Protein AF-A0A1E5QIE2-F1 (afdb_monomer_lite)

Organism: NCBI:txid1781255

pLDDT: mean 75.62, std 15.54, range [42.28, 95.06]

Structure (mmCIF, N/CA/C/O backbone):
data_AF-A0A1E5QIE2-F1
#
_entry.id   AF-A0A1E5QIE2-F1
#
loop_
_atom_site.group_PDB
_atom_site.id
_atom_site.type_symbol
_atom_site.label_atom_id
_atom_site.label_alt_id
_atom_site.label_comp_id
_atom_site.label_asym_id
_atom_site.label_entity_id
_atom_site.label_seq_id
_atom_site.pdbx_PDB_ins_code
_atom_site.Cartn_x
_atom_site.Cartn_y
_atom_site.Cartn_z
_atom_site.occupancy
_atom_site.B_iso_or_equiv
_atom_site.auth_seq_id
_atom_site.auth_comp_id
_atom_site.auth_asym_id
_atom_site.auth_atom_id
_atom_site.pdbx_PDB_model_num
ATOM 1 N N . MET A 1 1 ? -6.622 48.542 -19.496 1.00 48.03 1 MET A N 1
ATOM 2 C CA . MET A 1 1 ? -5.536 48.060 -18.603 1.00 48.03 1 MET A CA 1
ATOM 3 C C . MET A 1 1 ? -5.673 46.577 -18.177 1.00 48.03 1 MET A C 1
ATOM 5 O O . MET A 1 1 ? -5.069 46.188 -17.188 1.00 48.03 1 MET A O 1
ATOM 9 N N . GLN A 1 2 ? -6.394 45.706 -18.907 1.00 50.97 2 GLN A N 1
ATOM 10 C CA . GLN A 1 2 ? -6.664 44.313 -18.470 1.00 50.97 2 GLN A CA 1
ATOM 11 C C . GLN A 1 2 ? -5.681 43.236 -18.988 1.00 50.97 2 GLN A C 1
ATOM 13 O O . GLN A 1 2 ? -5.553 42.185 -18.367 1.00 50.97 2 GLN A O 1
ATOM 18 N N . ARG A 1 3 ? -4.928 43.478 -20.073 1.00 52.06 3 ARG A N 1
ATOM 19 C CA . ARG A 1 3 ? -3.965 42.492 -20.623 1.00 52.06 3 ARG A CA 1
ATOM 20 C C . ARG A 1 3 ? -2.710 42.290 -19.760 1.00 52.06 3 ARG A C 1
ATOM 22 O O . ARG A 1 3 ? -2.200 41.176 -19.668 1.00 52.06 3 ARG A O 1
ATOM 29 N N . ASN A 1 4 ? -2.262 43.334 -19.063 1.00 57.16 4 ASN A N 1
ATOM 30 C CA . ASN A 1 4 ? -1.021 43.298 -18.277 1.00 57.16 4 ASN A CA 1
ATOM 31 C C . ASN A 1 4 ? -1.126 42.425 -17.015 1.00 57.16 4 ASN A C 1
ATOM 33 O O . ASN A 1 4 ? -0.116 41.925 -16.525 1.00 57.16 4 ASN A O 1
ATOM 37 N N . TYR A 1 5 ? -2.338 42.208 -16.496 1.00 56.75 5 TYR A N 1
ATOM 38 C CA . TYR A 1 5 ? -2.556 41.362 -15.321 1.00 56.75 5 TYR A CA 1
ATOM 39 C C . TYR A 1 5 ? -2.528 39.867 -15.678 1.00 56.75 5 TYR A C 1
ATOM 41 O O . TYR A 1 5 ? -1.924 39.067 -14.964 1.00 56.75 5 TYR A O 1
ATOM 49 N N . LEU A 1 6 ? -3.099 39.500 -16.831 1.00 55.03 6 LEU A N 1
ATOM 50 C CA . LEU A 1 6 ? -3.070 38.130 -17.349 1.00 55.03 6 LEU A CA 1
ATOM 51 C C . LEU A 1 6 ? -1.653 37.706 -17.754 1.00 55.03 6 LEU A C 1
ATOM 53 O O . LEU A 1 6 ? -1.235 36.607 -17.405 1.00 55.03 6 LEU A O 1
ATOM 57 N N . MET A 1 7 ? -0.877 38.593 -18.388 1.00 55.12 7 MET A N 1
ATOM 58 C CA . MET A 1 7 ? 0.530 38.319 -18.717 1.00 55.12 7 MET A CA 1
ATOM 59 C C . MET A 1 7 ? 1.405 38.150 -17.468 1.00 55.12 7 MET A C 1
ATOM 61 O O . MET A 1 7 ? 2.237 37.246 -17.429 1.00 55.12 7 MET A O 1
ATOM 65 N N . LYS A 1 8 ? 1.189 38.949 -16.411 1.00 56.91 8 LYS A N 1
ATOM 66 C CA . LYS A 1 8 ? 1.903 38.773 -15.133 1.00 56.91 8 LYS A CA 1
ATOM 67 C C . LYS A 1 8 ? 1.547 37.454 -14.449 1.00 56.91 8 LYS A C 1
ATOM 69 O O . LYS A 1 8 ? 2.441 36.792 -13.927 1.00 56.91 8 LYS A O 1
ATOM 74 N N . ARG A 1 9 ? 0.278 37.032 -14.478 1.00 56.66 9 ARG A N 1
ATOM 75 C CA . ARG A 1 9 ? -0.132 35.730 -13.924 1.00 56.66 9 ARG A CA 1
ATOM 76 C C . ARG A 1 9 ? 0.403 34.559 -14.742 1.00 56.66 9 ARG A C 1
ATOM 78 O O . ARG A 1 9 ? 0.927 33.633 -14.143 1.00 56.66 9 ARG A O 1
ATOM 85 N N . LEU A 1 10 ? 0.365 34.627 -16.072 1.00 58.69 10 LEU A N 1
ATOM 86 C CA . LEU A 1 10 ? 0.959 33.614 -16.954 1.00 58.69 10 LEU A CA 1
ATOM 87 C C . LEU A 1 10 ? 2.473 33.496 -16.754 1.00 58.69 10 LEU A C 1
ATOM 89 O O . LEU A 1 10 ? 2.986 32.390 -16.650 1.00 58.69 10 LEU A O 1
ATOM 93 N N . SER A 1 11 ? 3.176 34.621 -16.615 1.00 56.72 11 SER A N 1
ATOM 94 C CA . SER A 1 11 ? 4.608 34.633 -16.296 1.00 56.72 11 SER A CA 1
ATOM 95 C C . SER A 1 11 ? 4.897 34.051 -14.906 1.00 56.72 11 SER A C 1
ATOM 97 O O . SER A 1 11 ? 5.829 33.268 -14.744 1.00 56.72 11 SER A O 1
ATOM 99 N N . THR A 1 12 ? 4.058 34.354 -13.911 1.00 61.81 12 THR A N 1
ATOM 100 C CA . THR A 1 12 ? 4.200 33.810 -12.550 1.00 61.81 12 THR A CA 1
ATOM 101 C C . THR A 1 12 ? 3.930 32.303 -12.511 1.00 61.81 12 THR A C 1
ATOM 103 O O . THR A 1 12 ? 4.692 31.559 -11.899 1.00 61.81 12 THR A O 1
ATOM 106 N N . VAL A 1 13 ? 2.889 31.840 -13.205 1.00 59.44 13 VAL A N 1
ATOM 107 C CA . VAL A 1 13 ? 2.533 30.417 -13.323 1.00 59.44 13 VAL A CA 1
ATOM 108 C C . VAL A 1 13 ? 3.589 29.659 -14.125 1.00 59.44 13 VAL A C 1
ATOM 110 O O . VAL A 1 13 ? 3.995 28.578 -13.716 1.00 59.44 13 VAL A O 1
ATOM 113 N N . GLY A 1 14 ? 4.103 30.249 -15.207 1.00 59.88 14 GLY A N 1
ATOM 114 C CA . GLY A 1 14 ? 5.200 29.687 -15.993 1.00 59.88 14 GLY A CA 1
ATOM 115 C C . GLY A 1 14 ? 6.487 29.552 -15.181 1.00 59.88 14 GLY A C 1
ATOM 116 O O . GLY A 1 14 ? 7.160 28.532 -15.272 1.00 59.88 14 GLY A O 1
ATOM 117 N N . ARG A 1 15 ? 6.793 30.529 -14.316 1.00 63.75 15 ARG A N 1
ATOM 118 C CA . ARG A 1 15 ? 7.944 30.450 -13.410 1.00 63.75 15 ARG A CA 1
ATOM 119 C C . ARG A 1 15 ? 7.786 29.330 -12.385 1.00 63.75 15 ARG A C 1
ATOM 121 O O . ARG A 1 15 ? 8.739 28.601 -12.159 1.00 63.75 15 ARG A O 1
ATOM 128 N N . ILE A 1 16 ? 6.594 29.164 -11.809 1.00 66.31 16 ILE A N 1
ATOM 129 C CA . ILE A 1 16 ? 6.315 28.075 -10.859 1.00 66.31 16 ILE A CA 1
ATOM 130 C C . ILE A 1 16 ? 6.408 26.717 -11.560 1.00 66.31 16 ILE A C 1
ATOM 132 O O . ILE A 1 16 ? 7.098 25.838 -11.061 1.00 66.31 16 ILE A O 1
ATOM 136 N N . LEU A 1 17 ? 5.806 26.567 -12.745 1.00 64.12 17 LEU A N 1
ATOM 137 C CA . LEU A 1 17 ? 5.907 25.344 -13.546 1.00 64.12 17 LEU A CA 1
ATOM 138 C C . LEU A 1 17 ? 7.356 25.014 -13.909 1.00 64.12 17 LEU A C 1
ATOM 140 O O . LEU A 1 17 ? 7.754 23.862 -13.780 1.00 64.12 17 LEU A O 1
ATOM 144 N N . ALA A 1 18 ? 8.156 26.010 -14.299 1.00 63.81 18 ALA A N 1
ATOM 145 C CA . ALA A 1 18 ? 9.573 25.824 -14.597 1.00 63.81 18 ALA A CA 1
ATOM 146 C C . ALA A 1 18 ? 10.375 25.414 -13.354 1.00 63.81 18 ALA A C 1
ATOM 148 O O . ALA A 1 18 ? 11.201 24.512 -13.440 1.00 63.81 18 ALA A O 1
ATOM 149 N N . THR A 1 19 ? 10.114 26.017 -12.188 1.00 65.38 19 THR A N 1
ATOM 150 C CA . THR A 1 19 ? 10.764 25.618 -10.931 1.00 65.38 19 THR A CA 1
ATOM 151 C C . THR A 1 19 ? 10.362 24.203 -10.516 1.00 65.38 19 THR A C 1
ATOM 153 O O . THR A 1 19 ? 11.222 23.422 -10.125 1.00 65.38 19 THR A O 1
ATOM 156 N N . THR A 1 20 ? 9.085 23.832 -10.641 1.00 67.50 20 THR A N 1
ATOM 157 C CA . THR A 1 20 ? 8.619 22.475 -10.324 1.00 67.50 20 THR A CA 1
ATOM 158 C C . THR A 1 20 ? 9.213 21.446 -11.282 1.00 67.50 20 THR A C 1
ATOM 160 O O . THR A 1 20 ? 9.717 20.428 -10.820 1.00 67.50 20 THR A O 1
ATOM 163 N N . PHE A 1 21 ? 9.232 21.724 -12.590 1.00 68.75 21 PHE A N 1
ATOM 164 C CA . PHE A 1 21 ? 9.901 20.863 -13.567 1.00 68.75 21 PHE A CA 1
ATOM 165 C C . PHE A 1 21 ? 11.396 20.750 -13.287 1.00 68.75 21 PHE A C 1
ATOM 167 O O . PHE A 1 21 ? 11.917 19.647 -13.301 1.00 68.75 21 PHE A O 1
ATOM 174 N N . PHE A 1 22 ? 12.079 21.848 -12.959 1.00 68.06 22 PHE A N 1
ATOM 175 C CA . PHE A 1 22 ? 13.500 21.824 -12.622 1.00 68.06 22 PHE A CA 1
ATOM 176 C C . PHE A 1 22 ? 13.783 21.012 -11.353 1.00 68.06 22 PHE A C 1
ATOM 178 O O . PHE A 1 22 ? 14.722 20.228 -11.341 1.00 68.06 22 PHE A O 1
ATOM 185 N N . CYS A 1 23 ? 12.960 21.130 -10.307 1.00 64.62 23 CYS A N 1
ATOM 186 C CA . CYS A 1 23 ? 13.102 20.318 -9.095 1.00 64.62 23 CYS A CA 1
ATOM 187 C C . CYS A 1 23 ? 12.798 18.838 -9.348 1.00 64.62 23 CYS A C 1
ATOM 189 O O . CYS A 1 23 ? 13.539 17.983 -8.874 1.00 64.62 23 CYS A O 1
ATOM 191 N N . LEU A 1 24 ? 11.756 18.520 -10.119 1.00 64.19 24 LEU A N 1
ATOM 192 C CA . LEU A 1 24 ? 11.447 17.138 -10.498 1.00 64.19 24 LEU A CA 1
ATOM 193 C C . LEU A 1 24 ? 12.542 16.548 -11.397 1.00 64.19 24 LEU A C 1
ATOM 195 O O . LEU A 1 24 ? 12.948 15.408 -11.188 1.00 64.19 24 LEU A O 1
ATOM 199 N N . SER A 1 25 ? 13.085 17.333 -12.331 1.00 63.78 25 SER A N 1
ATOM 200 C CA . SER A 1 25 ? 14.243 16.956 -13.140 1.00 63.78 25 SER A CA 1
ATOM 201 C C . SER A 1 25 ? 15.495 16.800 -12.293 1.00 63.78 25 SER A C 1
ATOM 203 O O . SER A 1 25 ? 16.226 15.855 -12.524 1.00 63.78 25 SER A O 1
ATOM 205 N N . ALA A 1 26 ? 15.741 17.653 -11.299 1.00 62.56 26 ALA A N 1
ATOM 206 C CA . ALA A 1 26 ? 16.884 17.526 -10.400 1.00 62.56 26 ALA A CA 1
ATOM 207 C C . ALA A 1 26 ? 16.771 16.290 -9.502 1.00 62.56 26 ALA A C 1
ATOM 209 O O . ALA A 1 26 ? 17.774 15.639 -9.258 1.00 62.56 26 ALA A O 1
ATOM 210 N N . ILE A 1 27 ? 15.568 15.920 -9.057 1.00 69.31 27 ILE A N 1
ATOM 211 C CA . ILE A 1 27 ? 15.335 14.680 -8.303 1.00 69.31 27 ILE A CA 1
ATOM 212 C C . ILE A 1 27 ? 15.524 13.461 -9.218 1.00 69.31 27 ILE A C 1
ATOM 214 O O . ILE A 1 27 ? 16.192 12.506 -8.831 1.00 69.31 27 ILE A O 1
ATOM 218 N N . ALA A 1 28 ? 15.026 13.515 -10.457 1.00 61.22 28 ALA A N 1
ATOM 219 C CA . ALA A 1 28 ? 15.248 12.468 -11.454 1.00 61.22 28 ALA A CA 1
ATOM 220 C C . ALA A 1 28 ? 16.731 12.347 -11.865 1.00 61.22 28 ALA A C 1
ATOM 222 O O . ALA A 1 28 ? 17.247 11.240 -11.983 1.00 61.22 28 ALA A O 1
ATOM 223 N N . PHE A 1 29 ? 17.444 13.467 -12.023 1.00 62.06 29 PHE A N 1
ATOM 224 C CA . PHE A 1 29 ? 18.879 13.513 -12.316 1.00 62.06 29 PHE A CA 1
ATOM 225 C C . PHE A 1 29 ? 19.747 13.230 -11.096 1.00 62.06 29 PHE A C 1
ATOM 227 O O . PHE A 1 29 ? 20.867 12.791 -11.281 1.00 62.06 29 PHE A O 1
ATOM 234 N N . ALA A 1 30 ? 19.283 13.442 -9.867 1.00 61.69 30 ALA A N 1
ATOM 235 C CA . ALA A 1 30 ? 19.977 12.985 -8.664 1.00 61.69 30 ALA A CA 1
ATOM 236 C C . ALA A 1 30 ? 19.840 11.464 -8.522 1.00 61.69 30 ALA A C 1
ATOM 238 O O . ALA A 1 30 ? 20.814 10.792 -8.192 1.00 61.69 30 ALA A O 1
ATOM 239 N N . TRP A 1 31 ? 18.669 10.919 -8.872 1.00 55.88 31 TRP A N 1
ATOM 240 C CA . TRP A 1 31 ? 18.458 9.478 -8.984 1.00 55.88 31 TRP A CA 1
ATOM 241 C C . TRP A 1 31 ? 19.317 8.864 -10.095 1.00 55.88 31 TRP A C 1
ATOM 243 O O . TRP A 1 31 ? 19.915 7.823 -9.871 1.00 55.88 31 TRP A O 1
ATOM 253 N N . GLN A 1 32 ? 19.460 9.518 -11.258 1.00 51.19 32 GLN A N 1
ATOM 254 C CA . GLN A 1 32 ? 20.401 9.079 -12.304 1.00 51.19 32 GLN A CA 1
ATOM 255 C C . GLN A 1 32 ? 21.871 9.414 -11.995 1.00 51.19 32 GLN A C 1
ATOM 257 O O . GLN A 1 32 ? 22.765 8.686 -12.399 1.00 51.19 32 GLN A O 1
ATOM 262 N N . GLY A 1 33 ? 22.144 10.482 -11.250 1.00 49.12 33 GLY A N 1
ATOM 263 C CA . GLY A 1 33 ? 23.479 10.973 -10.900 1.00 49.12 33 GLY A CA 1
ATOM 264 C C . GLY A 1 33 ? 24.205 10.047 -9.937 1.00 49.12 33 GLY A C 1
ATOM 265 O O . GLY A 1 33 ? 25.412 9.860 -10.060 1.00 49.12 33 GLY A O 1
ATOM 266 N N . ALA A 1 34 ? 23.460 9.384 -9.051 1.00 50.44 34 ALA A N 1
ATOM 267 C CA . ALA A 1 34 ? 23.979 8.312 -8.211 1.00 50.44 34 ALA A CA 1
ATOM 268 C C . ALA A 1 34 ? 24.407 7.058 -9.009 1.00 50.44 34 ALA A C 1
ATOM 270 O O . ALA A 1 34 ? 25.184 6.267 -8.488 1.00 50.44 34 ALA A O 1
ATOM 271 N N . PHE A 1 35 ? 23.982 6.897 -10.272 1.00 52.66 35 PHE A N 1
ATOM 272 C CA . PHE A 1 35 ? 24.459 5.824 -11.161 1.00 52.66 35 PHE A CA 1
ATOM 273 C C . PHE A 1 35 ? 25.734 6.186 -11.945 1.00 52.66 35 PHE A C 1
ATOM 275 O O . PHE A 1 35 ? 26.363 5.294 -12.506 1.00 52.66 35 PHE A O 1
ATOM 282 N N . PHE A 1 36 ? 26.158 7.458 -11.983 1.00 49.03 36 PHE A N 1
ATOM 283 C CA . PHE A 1 36 ? 27.341 7.880 -12.756 1.00 49.03 36 PHE A CA 1
ATOM 284 C C . PHE A 1 36 ? 28.656 7.901 -11.957 1.00 49.03 36 PHE A C 1
ATOM 286 O O . PHE A 1 36 ? 29.717 8.095 -12.550 1.00 49.03 36 PHE A O 1
ATOM 293 N N . PHE A 1 37 ? 28.629 7.683 -10.638 1.00 43.03 37 PHE A N 1
ATOM 294 C CA . PHE A 1 37 ? 29.843 7.740 -9.807 1.00 43.03 37 PHE A CA 1
ATOM 295 C C . PHE A 1 37 ? 30.673 6.448 -9.768 1.00 43.03 37 PHE A C 1
ATOM 297 O O . PHE A 1 37 ? 31.735 6.456 -9.155 1.00 43.03 37 PHE A O 1
ATOM 304 N N . ASP A 1 38 ? 30.278 5.396 -10.492 1.00 42.28 38 ASP A N 1
ATOM 305 C CA . ASP A 1 38 ? 31.066 4.158 -10.626 1.00 42.28 38 ASP A CA 1
ATOM 306 C C . ASP A 1 38 ? 31.566 3.922 -12.065 1.00 42.28 38 ASP A C 1
ATOM 308 O O . ASP A 1 38 ? 31.578 2.819 -12.608 1.00 42.28 38 ASP A O 1
ATOM 312 N N . SER A 1 39 ? 32.036 4.994 -12.711 1.00 44.62 39 SER A N 1
ATOM 313 C CA . SER A 1 39 ? 32.693 4.931 -14.027 1.00 44.62 39 SER A CA 1
ATOM 314 C C . SER A 1 39 ? 34.101 4.295 -13.995 1.00 44.62 39 SER A C 1
ATOM 316 O O . SER A 1 39 ? 34.832 4.388 -14.983 1.00 44.62 39 SER A O 1
ATOM 318 N N . SER A 1 40 ? 34.511 3.659 -12.892 1.00 45.16 40 SER A N 1
ATOM 319 C CA . SER A 1 40 ? 35.802 2.965 -12.751 1.00 45.16 40 SER A CA 1
ATOM 320 C C . SER A 1 40 ? 35.711 1.441 -12.929 1.00 45.16 40 SER A C 1
ATOM 322 O O . SER A 1 40 ? 36.748 0.788 -13.025 1.00 45.16 40 SER A O 1
ATOM 324 N N . ALA A 1 41 ? 34.507 0.872 -13.063 1.00 47.09 41 ALA A N 1
ATOM 325 C CA . ALA A 1 41 ? 34.295 -0.564 -13.274 1.00 47.09 41 ALA A CA 1
ATOM 326 C C . ALA A 1 41 ? 33.562 -0.875 -14.597 1.00 47.09 41 ALA A C 1
ATOM 328 O O . ALA A 1 41 ? 32.711 -1.761 -14.670 1.00 47.09 41 ALA A O 1
ATOM 329 N N . MET A 1 42 ? 33.905 -0.170 -15.679 1.00 43.88 42 MET A N 1
ATOM 330 C CA . MET A 1 42 ? 33.437 -0.461 -17.046 1.00 43.88 42 MET A CA 1
ATOM 331 C C . MET A 1 42 ? 34.153 -1.705 -17.616 1.00 43.88 42 MET A C 1
ATOM 333 O O . MET A 1 42 ? 34.872 -1.632 -18.607 1.00 43.88 42 MET A O 1
ATOM 337 N N . ALA A 1 43 ? 34.019 -2.845 -16.941 1.00 49.59 43 ALA A N 1
ATOM 338 C CA . ALA A 1 43 ? 34.450 -4.162 -17.421 1.00 49.59 43 ALA A CA 1
ATOM 339 C C . ALA A 1 43 ? 33.601 -5.310 -16.838 1.00 49.59 43 ALA A C 1
ATOM 341 O O . ALA A 1 43 ? 33.949 -6.479 -16.999 1.00 49.59 43 ALA A O 1
ATOM 342 N N . ALA A 1 44 ? 32.495 -5.008 -16.148 1.00 49.59 44 ALA A N 1
ATOM 343 C CA . ALA A 1 44 ? 31.532 -6.030 -15.760 1.00 49.59 44 ALA A CA 1
ATOM 344 C C . ALA A 1 44 ? 30.628 -6.341 -16.968 1.00 49.59 44 ALA A C 1
ATOM 346 O O . ALA A 1 44 ? 30.095 -5.405 -17.572 1.00 49.59 44 ALA A O 1
ATOM 347 N N . PRO A 1 45 ? 30.456 -7.618 -17.354 1.00 53.59 45 PRO A N 1
ATOM 348 C CA . PRO A 1 45 ? 29.588 -7.976 -18.466 1.00 53.59 45 PRO A CA 1
ATOM 349 C C . PRO A 1 45 ? 28.185 -7.414 -18.212 1.00 53.59 45 PRO A C 1
ATOM 351 O O . PRO A 1 45 ? 27.632 -7.548 -17.125 1.00 53.59 45 PRO A O 1
ATOM 354 N N . THR A 1 46 ? 27.595 -6.768 -19.214 1.00 57.47 46 THR A N 1
ATOM 355 C CA . THR A 1 46 ? 26.261 -6.137 -19.142 1.00 57.47 46 THR A CA 1
ATOM 356 C C . THR A 1 46 ? 25.180 -7.099 -18.637 1.00 57.47 46 THR A C 1
ATOM 358 O O . THR A 1 46 ? 24.225 -6.683 -17.979 1.00 57.47 46 THR A O 1
ATOM 361 N N . SER A 1 47 ? 25.375 -8.404 -18.843 1.00 59.03 47 SER A N 1
ATOM 362 C CA . SER A 1 47 ? 24.566 -9.477 -18.268 1.00 59.03 47 SER A CA 1
ATOM 363 C C . SER A 1 47 ? 24.593 -9.521 -16.733 1.00 59.03 47 SER A C 1
ATOM 365 O O . SER A 1 47 ? 23.542 -9.751 -16.131 1.00 59.03 47 SER A O 1
ATOM 367 N N . SER A 1 48 ? 25.732 -9.264 -16.078 1.00 63.97 48 SER A N 1
ATOM 368 C CA . SER A 1 48 ? 25.812 -9.195 -14.614 1.00 63.97 48 SER A CA 1
ATOM 369 C C . SER A 1 48 ? 25.144 -7.930 -14.081 1.00 63.97 48 SER A C 1
ATOM 371 O O . SER A 1 48 ? 24.417 -8.006 -13.098 1.00 63.97 48 SER A O 1
ATOM 373 N N . LEU A 1 49 ? 25.300 -6.788 -14.762 1.00 64.88 49 LEU A N 1
ATOM 374 C CA . LEU A 1 49 ? 24.683 -5.522 -14.348 1.00 64.88 49 LEU A CA 1
ATOM 375 C C . LEU A 1 49 ? 23.149 -5.550 -14.474 1.00 64.88 49 LEU A C 1
ATOM 377 O O . LEU A 1 49 ? 22.447 -5.157 -13.545 1.00 64.88 49 LEU A O 1
ATOM 381 N N . ALA A 1 50 ? 22.620 -6.071 -15.587 1.00 67.31 50 ALA A N 1
ATOM 382 C CA . ALA A 1 50 ? 21.179 -6.234 -15.785 1.00 67.31 50 ALA A CA 1
ATOM 383 C C . ALA A 1 50 ? 20.569 -7.221 -14.774 1.00 67.31 50 ALA A C 1
ATOM 385 O O . ALA A 1 50 ? 19.476 -6.990 -14.259 1.00 67.31 50 ALA A O 1
ATOM 386 N N . THR A 1 51 ? 21.292 -8.296 -14.443 1.00 74.38 51 THR A N 1
ATOM 387 C CA . THR A 1 51 ? 20.856 -9.263 -13.424 1.00 74.38 51 THR A CA 1
ATOM 388 C C . THR A 1 51 ? 20.805 -8.622 -12.037 1.00 74.38 51 THR A C 1
ATOM 390 O O . THR A 1 51 ? 19.785 -8.743 -11.360 1.00 74.38 51 THR A O 1
ATOM 393 N N . THR A 1 52 ? 21.843 -7.875 -11.645 1.00 73.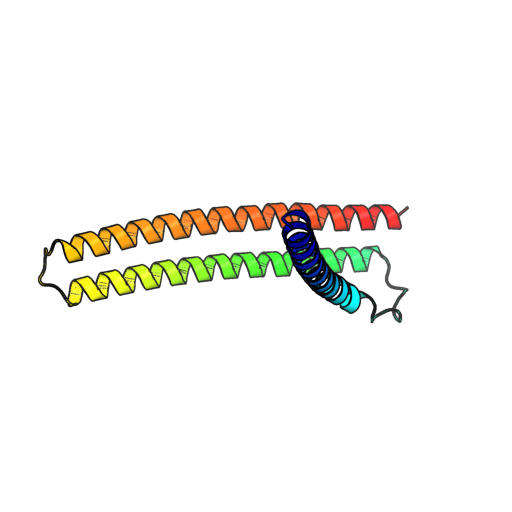81 52 THR A N 1
ATOM 394 C CA . THR A 1 52 ? 21.869 -7.136 -10.374 1.00 73.81 52 THR A CA 1
ATOM 395 C C . THR A 1 52 ? 20.755 -6.092 -10.311 1.00 73.81 52 THR A C 1
ATOM 397 O O . THR A 1 52 ? 20.018 -6.052 -9.331 1.00 73.81 52 THR A O 1
ATOM 400 N N . ALA A 1 53 ? 20.546 -5.307 -11.373 1.00 70.31 53 ALA A N 1
ATOM 401 C CA . ALA A 1 53 ? 19.464 -4.322 -11.430 1.00 70.31 53 ALA A CA 1
ATOM 402 C C . ALA A 1 53 ? 18.076 -4.973 -11.291 1.00 70.31 53 ALA A C 1
ATOM 404 O O . ALA A 1 53 ? 17.220 -4.464 -10.567 1.00 70.31 53 ALA A O 1
ATOM 405 N N . LYS A 1 54 ? 17.857 -6.126 -11.939 1.00 75.50 54 LYS A N 1
ATOM 406 C CA . LYS A 1 54 ? 16.604 -6.889 -11.835 1.00 75.50 54 LYS A CA 1
ATOM 407 C C . LYS A 1 54 ? 16.398 -7.440 -10.425 1.00 75.50 54 LYS A C 1
ATOM 409 O O . LYS A 1 54 ? 15.275 -7.424 -9.926 1.00 75.50 54 LYS A O 1
ATOM 414 N N . GLN A 1 55 ? 17.466 -7.903 -9.778 1.00 78.69 55 GLN A N 1
ATOM 415 C CA . GLN A 1 55 ? 17.421 -8.374 -8.397 1.00 78.69 55 GLN A CA 1
ATOM 416 C C . GLN A 1 55 ? 17.094 -7.236 -7.422 1.00 78.69 55 GLN A C 1
ATOM 418 O O . GLN A 1 55 ? 16.121 -7.353 -6.683 1.00 78.69 55 GLN A O 1
ATOM 423 N N . SER A 1 56 ? 17.815 -6.113 -7.474 1.00 76.50 56 SER A N 1
ATOM 424 C CA . SER A 1 56 ? 17.557 -4.963 -6.597 1.00 76.50 56 SER A CA 1
ATOM 425 C C . SER A 1 56 ? 16.160 -4.374 -6.806 1.00 76.50 56 SER A C 1
ATOM 427 O O . SER A 1 56 ? 15.496 -3.996 -5.844 1.00 76.50 56 SER A O 1
ATOM 429 N N . ALA A 1 57 ? 15.667 -4.342 -8.050 1.00 78.12 57 ALA A N 1
ATOM 430 C CA . ALA A 1 57 ? 14.292 -3.940 -8.328 1.00 78.12 57 ALA A CA 1
ATOM 431 C C . ALA A 1 57 ? 13.286 -4.898 -7.668 1.00 78.12 57 ALA A C 1
ATOM 433 O O . ALA A 1 57 ? 12.345 -4.452 -7.018 1.00 78.12 57 ALA A O 1
ATOM 434 N N . ARG A 1 58 ? 13.490 -6.218 -7.790 1.00 77.06 58 ARG A N 1
ATOM 435 C CA . ARG A 1 58 ? 12.628 -7.231 -7.158 1.00 77.06 58 ARG A CA 1
ATOM 436 C C . ARG A 1 58 ? 12.607 -7.125 -5.638 1.00 77.06 58 ARG A C 1
ATOM 438 O O . ARG A 1 58 ? 11.522 -7.239 -5.075 1.00 77.06 58 ARG A O 1
ATOM 445 N N . GLU A 1 59 ? 13.761 -6.907 -5.014 1.00 82.06 59 GLU A N 1
ATOM 446 C CA . GLU A 1 59 ? 13.885 -6.670 -3.571 1.00 82.06 59 GLU A CA 1
ATOM 447 C C . GLU A 1 59 ? 13.098 -5.414 -3.173 1.00 82.06 59 GLU A C 1
ATOM 449 O O . GLU A 1 59 ? 12.159 -5.515 -2.388 1.00 82.06 59 GLU A O 1
ATOM 454 N N . GLY A 1 60 ? 13.332 -4.275 -3.834 1.00 78.94 60 GLY A N 1
ATOM 455 C CA . GLY A 1 60 ? 12.613 -3.031 -3.534 1.00 78.94 60 GLY A CA 1
ATOM 456 C C . GLY A 1 60 ? 11.092 -3.108 -3.744 1.00 78.94 60 GLY A C 1
ATOM 457 O O . GLY A 1 60 ? 10.323 -2.529 -2.976 1.00 78.94 60 GLY A O 1
ATOM 458 N N . PHE A 1 61 ? 10.617 -3.850 -4.752 1.00 81.62 61 PHE A N 1
ATOM 459 C CA . PHE A 1 61 ? 9.180 -4.108 -4.923 1.00 81.62 61 PHE A CA 1
ATOM 460 C C . PHE A 1 61 ? 8.619 -5.064 -3.860 1.00 81.62 61 PHE A C 1
ATOM 462 O O . PHE A 1 61 ? 7.439 -4.958 -3.514 1.00 81.62 61 PHE A O 1
ATOM 469 N N . GLY A 1 62 ? 9.435 -5.994 -3.358 1.00 82.25 62 GLY A N 1
ATOM 470 C CA . GLY A 1 62 ? 9.111 -6.848 -2.216 1.00 82.25 62 GLY A CA 1
ATOM 471 C C . GLY A 1 62 ? 8.901 -6.020 -0.951 1.00 82.25 62 GLY A C 1
ATOM 472 O O . GLY A 1 62 ? 7.817 -6.075 -0.369 1.00 82.25 62 GLY A O 1
ATOM 473 N N . ASP A 1 63 ? 9.868 -5.165 -0.622 1.00 83.62 63 ASP A N 1
ATOM 474 C CA . ASP A 1 63 ? 9.823 -4.270 0.540 1.00 83.62 63 ASP A CA 1
ATOM 475 C C . ASP A 1 63 ? 8.611 -3.329 0.481 1.00 83.62 63 ASP A C 1
ATOM 477 O O . ASP A 1 63 ? 7.901 -3.122 1.466 1.00 83.62 63 ASP A O 1
ATOM 481 N N . ALA A 1 64 ? 8.302 -2.796 -0.706 1.00 81.38 64 ALA A N 1
ATOM 482 C CA . ALA A 1 64 ? 7.123 -1.956 -0.901 1.00 81.38 64 ALA A CA 1
ATOM 483 C C . ALA A 1 64 ? 5.814 -2.709 -0.604 1.00 81.38 64 ALA A C 1
ATOM 485 O O . ALA A 1 64 ? 4.874 -2.135 -0.051 1.00 81.38 64 ALA A O 1
ATOM 486 N N . LYS A 1 65 ? 5.730 -3.997 -0.959 1.00 85.88 65 LYS A N 1
ATOM 487 C CA . LYS A 1 65 ? 4.552 -4.829 -0.675 1.00 85.88 65 LYS A CA 1
ATOM 488 C C . LYS A 1 65 ? 4.413 -5.158 0.805 1.00 85.88 65 LYS A C 1
ATOM 490 O O . LYS A 1 65 ? 3.278 -5.165 1.286 1.00 85.88 65 LYS A O 1
ATOM 495 N N . GLU A 1 66 ? 5.523 -5.409 1.490 1.00 87.56 66 GLU A N 1
ATOM 496 C CA . GLU A 1 66 ? 5.557 -5.621 2.938 1.00 87.56 66 GLU A CA 1
ATOM 497 C C . GLU A 1 66 ? 5.110 -4.357 3.678 1.00 87.56 66 GLU A C 1
ATOM 499 O O . GLU A 1 66 ? 4.172 -4.405 4.471 1.00 87.56 66 GLU A O 1
ATOM 504 N N . PHE A 1 67 ? 5.638 -3.192 3.294 1.00 87.69 67 PHE A N 1
ATOM 505 C CA . PHE A 1 67 ? 5.199 -1.907 3.837 1.00 87.69 67 PHE A CA 1
ATOM 506 C C . PHE A 1 67 ? 3.688 -1.666 3.662 1.00 87.69 67 PHE A C 1
ATOM 508 O O . PHE A 1 67 ? 3.020 -1.165 4.567 1.00 87.69 67 PHE A O 1
ATOM 515 N N . ILE A 1 68 ? 3.116 -2.034 2.508 1.00 86.25 68 ILE A N 1
ATOM 516 C CA . ILE A 1 68 ? 1.666 -1.929 2.274 1.00 86.25 68 ILE A CA 1
ATOM 517 C C . ILE A 1 68 ? 0.882 -2.858 3.215 1.00 86.25 68 ILE A C 1
ATOM 519 O O . ILE A 1 68 ? -0.193 -2.479 3.690 1.00 86.25 68 ILE A O 1
ATOM 523 N N . ASP A 1 69 ? 1.385 -4.065 3.486 1.00 89.56 69 ASP A N 1
ATOM 524 C CA . ASP A 1 69 ? 0.757 -4.981 4.443 1.00 89.56 69 ASP A CA 1
ATOM 525 C C . ASP A 1 69 ? 0.813 -4.457 5.874 1.00 89.56 69 ASP A C 1
ATOM 527 O O . ASP A 1 69 ? -0.208 -4.506 6.568 1.00 89.56 69 ASP A O 1
ATOM 531 N N . ASP A 1 70 ? 1.949 -3.901 6.281 1.00 88.88 70 ASP A N 1
ATOM 532 C CA . ASP A 1 70 ? 2.126 -3.293 7.596 1.00 88.88 70 ASP A CA 1
ATOM 533 C C . ASP A 1 70 ? 1.213 -2.084 7.777 1.00 88.88 70 ASP A C 1
ATOM 535 O O . ASP A 1 70 ? 0.512 -1.965 8.784 1.00 88.88 70 ASP A O 1
ATOM 539 N N . ALA A 1 71 ? 1.145 -1.204 6.776 1.00 88.12 71 ALA A N 1
ATOM 540 C CA . ALA A 1 71 ? 0.257 -0.049 6.799 1.00 88.12 71 ALA A CA 1
ATOM 541 C C . ALA A 1 71 ? -1.215 -0.478 6.910 1.00 88.12 71 ALA A C 1
ATOM 543 O O . ALA A 1 71 ? -1.967 0.058 7.729 1.00 88.12 71 ALA A O 1
ATOM 544 N N . LYS A 1 72 ? -1.629 -1.490 6.136 1.00 92.12 72 LYS A N 1
ATOM 545 C CA . LYS A 1 72 ? -2.966 -2.096 6.234 1.00 92.12 72 LYS A CA 1
ATOM 546 C C . LYS A 1 72 ? -3.231 -2.611 7.649 1.00 92.12 72 LYS A C 1
ATOM 548 O O . LYS A 1 72 ? -4.296 -2.335 8.205 1.00 92.12 72 LYS A O 1
ATOM 553 N N . GLN A 1 73 ? -2.282 -3.335 8.237 1.00 92.62 73 GLN A N 1
ATOM 554 C CA . GLN A 1 73 ? -2.422 -3.895 9.578 1.00 92.62 73 GLN A CA 1
ATOM 555 C C . GLN A 1 73 ? -2.533 -2.794 10.644 1.00 92.62 73 GLN A C 1
ATOM 557 O O . GLN A 1 73 ? -3.458 -2.827 11.456 1.00 92.62 73 GLN A O 1
ATOM 562 N N . GLN A 1 74 ? -1.692 -1.760 10.585 1.00 90.50 74 GLN A N 1
ATOM 563 C CA . GLN A 1 74 ? -1.759 -0.613 11.500 1.00 90.50 74 GLN A CA 1
ATOM 564 C C . GLN A 1 74 ? -3.096 0.133 11.412 1.00 90.50 74 GLN A C 1
ATOM 566 O O . GLN A 1 74 ? -3.649 0.557 12.433 1.00 90.50 74 GLN A O 1
ATOM 571 N N . VAL A 1 75 ? -3.652 0.284 10.205 1.00 93.06 75 VAL A N 1
ATOM 572 C CA . VAL A 1 75 ? -4.971 0.902 10.006 1.00 93.06 75 VAL A CA 1
ATOM 573 C C . VAL A 1 75 ? -6.069 0.059 10.658 1.00 93.06 75 VAL A C 1
ATOM 575 O O . VAL A 1 75 ? -6.902 0.608 11.386 1.00 93.06 75 VAL A O 1
ATOM 578 N N . LYS A 1 76 ? -6.048 -1.267 10.464 1.00 90.94 76 LYS A N 1
ATOM 579 C CA . LYS A 1 76 ? -6.996 -2.198 11.101 1.00 90.94 76 LYS A CA 1
ATOM 580 C C . LYS A 1 76 ? -6.895 -2.143 12.626 1.00 90.94 76 LYS A C 1
ATOM 582 O O . LYS A 1 76 ? -7.906 -1.998 13.314 1.00 90.94 76 LYS A O 1
ATOM 587 N N . GLU A 1 77 ? -5.684 -2.190 13.170 1.00 91.56 77 GLU A N 1
ATOM 588 C CA . GLU A 1 77 ? -5.437 -2.103 14.613 1.00 91.56 77 GLU A CA 1
ATOM 589 C C . GLU A 1 77 ? -5.909 -0.775 15.205 1.00 91.56 77 GLU A C 1
ATOM 591 O O . GLU A 1 77 ? -6.561 -0.749 16.252 1.00 91.56 77 GLU A O 1
ATOM 596 N N . THR A 1 78 ? -5.650 0.332 14.513 1.00 91.56 78 THR A N 1
ATOM 597 C CA . THR A 1 78 ? -6.092 1.662 14.943 1.00 91.56 78 THR A CA 1
ATOM 598 C C . THR A 1 78 ? -7.616 1.769 14.937 1.00 91.56 78 THR A C 1
ATOM 600 O O . THR A 1 78 ? -8.202 2.289 15.890 1.00 91.56 78 THR A O 1
ATOM 603 N N . ALA A 1 79 ? -8.278 1.235 13.908 1.00 91.56 79 ALA A N 1
ATOM 604 C CA . ALA A 1 79 ? -9.735 1.192 13.832 1.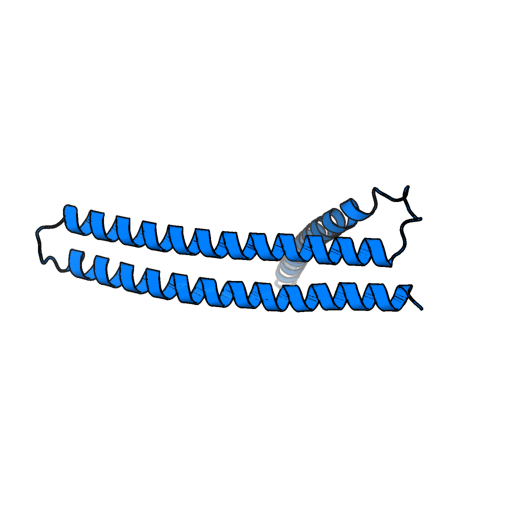00 91.56 79 ALA A CA 1
ATOM 605 C C . ALA A 1 79 ? -10.339 0.363 14.977 1.00 91.56 79 ALA A C 1
ATOM 607 O O . ALA A 1 79 ? -11.259 0.826 15.656 1.00 91.56 79 ALA A O 1
ATOM 608 N N . ASN A 1 80 ? -9.769 -0.816 15.249 1.00 91.00 80 ASN A N 1
ATOM 609 C CA . ASN A 1 80 ? -10.147 -1.668 16.378 1.00 91.00 80 ASN A CA 1
ATOM 610 C C . ASN A 1 80 ? -9.986 -0.932 17.712 1.00 91.00 80 ASN A C 1
ATOM 612 O O . ASN A 1 80 ? -10.927 -0.857 18.502 1.00 91.00 80 ASN A O 1
ATOM 616 N N . LYS A 1 81 ? -8.824 -0.313 17.941 1.00 92.38 81 LYS A N 1
ATOM 617 C CA . LYS A 1 81 ? -8.533 0.437 19.167 1.00 92.38 81 LYS A CA 1
ATOM 618 C C . LYS A 1 81 ? -9.505 1.595 19.372 1.00 92.38 81 LYS A C 1
ATOM 620 O O . LYS A 1 81 ? -9.946 1.817 20.499 1.00 92.38 81 LYS A O 1
ATOM 625 N N . ASN A 1 82 ? -9.861 2.316 18.311 1.00 90.56 82 ASN A N 1
ATOM 626 C CA . ASN A 1 82 ? -10.826 3.411 18.382 1.00 90.56 82 ASN A CA 1
ATOM 627 C C . ASN A 1 82 ? -12.232 2.905 18.720 1.00 90.56 82 ASN A C 1
ATOM 629 O O . ASN A 1 82 ? -12.858 3.450 19.629 1.00 90.56 82 ASN A O 1
ATOM 633 N N . ALA A 1 83 ? -12.692 1.828 18.078 1.00 91.50 83 ALA A N 1
ATOM 634 C CA . ALA A 1 83 ? -13.971 1.209 18.415 1.00 91.50 83 ALA A CA 1
ATOM 635 C C . ALA A 1 83 ? -14.008 0.730 19.875 1.00 91.50 83 ALA A C 1
ATOM 637 O O . ALA A 1 83 ? -14.939 1.067 20.600 1.00 91.50 83 ALA A O 1
ATOM 638 N N . SER A 1 84 ? -12.960 0.053 20.352 1.00 90.31 84 SER A N 1
ATOM 639 C CA . SER A 1 84 ? -12.860 -0.406 21.745 1.00 90.31 84 SER A CA 1
ATOM 640 C C . SER A 1 84 ? -12.721 0.724 22.769 1.00 90.31 84 SER A C 1
ATOM 642 O O . SER A 1 84 ? -12.997 0.526 23.951 1.00 90.31 84 SER A O 1
ATOM 644 N N . ARG A 1 85 ? -12.224 1.905 22.379 1.00 91.50 85 ARG A N 1
ATOM 645 C CA . ARG A 1 85 ? -12.211 3.085 23.264 1.00 91.50 85 ARG A CA 1
ATOM 646 C C . ARG A 1 85 ? -13.605 3.675 23.407 1.00 91.50 85 ARG A C 1
ATOM 648 O O . ARG A 1 85 ? -13.968 4.041 24.515 1.00 91.50 85 ARG A O 1
ATOM 655 N N . VAL A 1 86 ? -14.365 3.737 22.315 1.00 90.38 86 VAL A N 1
ATOM 656 C CA . VAL A 1 86 ? -15.762 4.189 22.341 1.00 90.38 86 VAL A CA 1
ATOM 657 C C . VAL A 1 86 ? -16.624 3.227 23.154 1.00 90.38 86 VAL A C 1
ATOM 659 O O . VAL A 1 86 ? -17.378 3.675 24.007 1.00 90.38 86 VAL A O 1
ATOM 662 N N . ASP A 1 87 ? -16.454 1.923 22.942 1.00 87.44 87 ASP A N 1
ATOM 663 C CA . ASP A 1 87 ? -17.147 0.857 23.676 1.00 87.44 87 ASP A CA 1
ATOM 664 C C . ASP A 1 87 ? -16.930 0.972 25.195 1.00 87.44 87 ASP A C 1
ATOM 666 O O . ASP A 1 87 ? -17.881 0.957 25.959 1.00 87.44 87 ASP A O 1
ATOM 670 N N . ARG A 1 88 ? -15.693 1.237 25.642 1.00 87.75 88 ARG A N 1
ATOM 671 C CA . ARG A 1 88 ? -15.387 1.463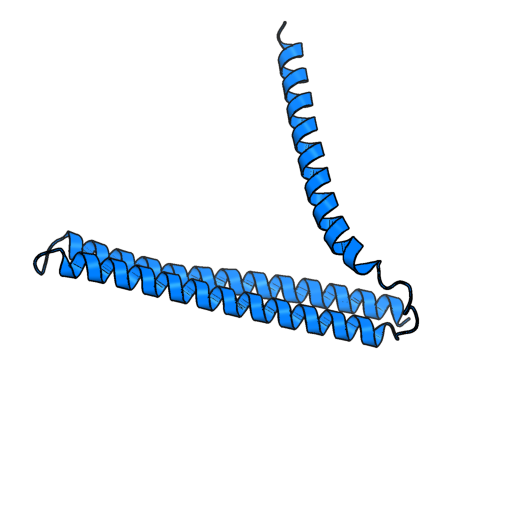 27.068 1.00 87.75 88 ARG A CA 1
ATOM 672 C C . ARG A 1 88 ? -15.870 2.801 27.629 1.00 87.75 88 ARG A C 1
ATOM 674 O O . ARG A 1 88 ? -15.999 2.929 28.840 1.00 87.75 88 ARG A O 1
ATOM 681 N N . ALA A 1 89 ? -16.025 3.814 26.781 1.00 87.12 89 ALA A N 1
ATOM 682 C CA . ALA A 1 89 ? -16.408 5.165 27.191 1.00 87.12 89 ALA A CA 1
ATOM 683 C C . ALA A 1 89 ? -17.927 5.383 27.185 1.00 87.12 89 ALA A C 1
ATOM 685 O O . ALA A 1 89 ? -18.380 6.469 27.543 1.00 87.12 89 ALA A O 1
ATOM 686 N N . THR A 1 90 ? -18.699 4.386 26.752 1.00 85.38 90 THR A N 1
ATOM 687 C CA . THR A 1 90 ? -20.148 4.486 26.619 1.00 85.38 90 THR A CA 1
ATOM 688 C C . THR A 1 90 ? -20.813 3.323 27.339 1.00 85.38 90 THR A C 1
ATOM 690 O O . THR A 1 90 ? -20.286 2.216 27.340 1.00 85.38 90 THR A O 1
ATOM 693 N N . ASP A 1 91 ? -21.980 3.558 27.929 1.00 75.06 91 ASP A N 1
ATOM 694 C CA . ASP A 1 91 ? -22.780 2.470 28.486 1.00 75.06 91 ASP A CA 1
ATOM 695 C C . ASP A 1 91 ? -23.269 1.548 27.352 1.00 75.06 91 ASP A C 1
ATOM 697 O O . ASP A 1 91 ? -23.643 2.026 26.273 1.00 75.06 91 ASP A O 1
ATOM 701 N N . ASN A 1 92 ? -23.240 0.231 27.600 1.00 67.62 92 ASN A N 1
ATOM 702 C CA . ASN A 1 92 ? -23.610 -0.824 26.646 1.00 67.62 92 ASN A CA 1
ATOM 703 C C . ASN A 1 92 ? -24.898 -0.484 25.867 1.00 67.62 92 ASN A C 1
ATOM 705 O O . ASN A 1 92 ? -25.911 -0.138 26.476 1.00 67.62 92 ASN A O 1
ATOM 709 N N . ASN A 1 93 ? -24.883 -0.683 24.541 1.00 68.19 93 ASN A N 1
ATOM 710 C CA . ASN A 1 93 ? -25.984 -0.437 23.589 1.00 68.19 93 ASN A CA 1
ATOM 711 C C . ASN A 1 93 ? -26.253 1.032 23.220 1.00 68.19 93 ASN A C 1
ATOM 713 O O . ASN A 1 93 ? -27.342 1.377 22.748 1.00 68.19 93 ASN A O 1
ATOM 717 N N . SER A 1 94 ? -25.261 1.911 23.338 1.00 77.75 94 SER A N 1
ATOM 718 C CA . SER A 1 94 ? -25.400 3.273 22.821 1.00 77.75 94 SER A CA 1
ATOM 719 C C . SER A 1 94 ? -25.328 3.332 21.281 1.00 77.75 94 SER A C 1
ATOM 721 O O . SER A 1 94 ? -24.515 2.639 20.659 1.00 77.75 94 SER A O 1
ATOM 723 N N . PRO A 1 95 ? -26.093 4.223 20.614 1.00 83.81 95 PRO A N 1
ATOM 724 C CA . PRO A 1 95 ? -25.986 4.461 19.168 1.00 83.81 95 PRO A CA 1
ATOM 725 C C . PRO A 1 95 ? -24.560 4.792 18.695 1.00 83.81 95 PRO A C 1
ATOM 727 O O . PRO A 1 95 ? -24.202 4.524 17.542 1.00 83.81 95 PRO A O 1
ATOM 730 N N . ILE A 1 96 ? -23.749 5.370 19.587 1.00 84.44 96 ILE A N 1
ATOM 731 C CA . ILE A 1 96 ? -22.359 5.768 19.338 1.00 84.44 96 ILE A CA 1
ATOM 732 C C . ILE A 1 96 ? -21.449 4.535 19.239 1.00 84.44 96 ILE A C 1
ATOM 734 O O . ILE A 1 96 ? -20.643 4.444 18.312 1.00 84.44 96 ILE A O 1
ATOM 738 N N . GLU A 1 97 ? -21.630 3.557 20.125 1.00 85.31 97 GLU A N 1
ATOM 739 C CA . GLU A 1 97 ? -20.920 2.273 20.113 1.00 85.31 97 GLU A CA 1
ATOM 740 C C . GLU A 1 97 ? -21.195 1.513 18.806 1.00 85.31 97 GLU A C 1
ATOM 742 O O . GLU A 1 97 ? -20.273 1.104 18.093 1.00 85.31 97 GLU A O 1
ATOM 747 N N . GLY A 1 98 ? -22.473 1.423 18.420 1.00 86.88 98 GLY A N 1
ATOM 748 C CA . GLY A 1 98 ? -22.877 0.799 17.161 1.00 86.88 98 GLY A CA 1
ATOM 749 C C . GLY A 1 98 ? -22.304 1.510 15.930 1.00 86.88 98 GLY A C 1
ATOM 750 O O . GLY A 1 98 ? -21.936 0.857 14.952 1.00 86.88 98 GLY A O 1
ATOM 751 N N . LYS A 1 99 ? -22.187 2.846 15.959 1.00 90.88 99 LYS A N 1
ATOM 752 C CA . LYS A 1 99 ? -21.529 3.606 14.885 1.00 90.88 99 LYS A CA 1
ATOM 753 C C . LYS A 1 99 ? -20.034 3.300 14.822 1.00 90.88 99 LYS A C 1
ATOM 755 O O . LYS A 1 99 ? -19.529 3.060 13.731 1.00 90.88 99 LYS A O 1
ATOM 760 N N . ALA A 1 100 ? -19.346 3.265 15.960 1.00 90.12 100 ALA A N 1
ATOM 761 C CA . ALA A 1 100 ? -17.915 2.992 16.002 1.00 90.12 100 ALA A CA 1
ATOM 762 C C . ALA A 1 100 ? -17.572 1.586 15.480 1.00 90.12 100 ALA A C 1
ATOM 764 O O . ALA A 1 100 ? -16.614 1.437 14.724 1.00 90.12 100 ALA A O 1
ATOM 765 N N . LYS A 1 101 ? -18.391 0.574 15.801 1.00 91.19 101 LYS A N 1
ATOM 766 C CA . LYS A 1 101 ? -18.254 -0.790 15.256 1.00 91.19 101 LYS A CA 1
ATOM 767 C C . LYS A 1 101 ? -18.448 -0.816 13.733 1.00 91.19 101 LYS A C 1
ATOM 769 O O . LYS A 1 101 ? -17.594 -1.336 13.022 1.00 91.19 101 LYS A O 1
ATOM 774 N N . ARG A 1 102 ? -19.493 -0.158 13.211 1.00 94.12 102 ARG A N 1
ATOM 775 C CA . ARG A 1 102 ? -19.710 -0.036 11.753 1.00 94.12 102 ARG A CA 1
ATOM 776 C C . ARG A 1 102 ? -18.576 0.698 11.035 1.00 94.12 102 ARG A C 1
ATOM 778 O O . ARG A 1 102 ? -18.208 0.320 9.924 1.00 94.12 102 ARG A O 1
ATOM 785 N N . ASP A 1 103 ? -18.053 1.761 11.641 1.00 94.00 103 ASP A N 1
ATOM 786 C CA . ASP A 1 103 ? -16.954 2.539 11.067 1.00 94.00 103 ASP A CA 1
ATOM 787 C C . ASP A 1 103 ? -15.667 1.708 11.031 1.00 94.00 103 ASP A C 1
ATOM 789 O O . ASP A 1 103 ? -14.988 1.689 10.005 1.00 94.00 103 ASP A O 1
ATOM 793 N N . ARG A 1 104 ? -15.375 0.952 12.095 1.00 94.69 104 ARG A N 1
ATOM 794 C CA . ARG A 1 104 ? -14.271 -0.015 12.135 1.00 94.69 104 ARG A CA 1
ATOM 795 C C . ARG A 1 104 ? -14.366 -1.033 11.003 1.00 94.69 104 ARG A C 1
ATOM 797 O O . ARG A 1 104 ? -13.407 -1.162 10.249 1.00 94.69 104 ARG A O 1
ATOM 804 N N . ASP A 1 105 ? -15.516 -1.683 10.836 1.00 94.62 105 ASP A N 1
ATOM 805 C CA . ASP A 1 105 ? -15.704 -2.711 9.801 1.00 94.62 105 ASP A CA 1
ATOM 806 C C . ASP A 1 105 ? -15.538 -2.121 8.388 1.00 94.62 105 ASP A C 1
ATOM 808 O O . ASP A 1 105 ? -14.951 -2.729 7.491 1.00 94.62 105 ASP A O 1
ATOM 812 N N . ARG A 1 106 ? -16.013 -0.884 8.183 1.00 95.06 106 ARG A N 1
ATOM 813 C CA . ARG A 1 106 ? -15.828 -0.156 6.921 1.00 95.06 106 ARG A CA 1
ATOM 814 C C . ARG A 1 106 ? -14.360 0.178 6.662 1.00 95.06 106 ARG A C 1
ATOM 816 O O . ARG A 1 106 ? -13.927 0.093 5.513 1.00 95.06 106 ARG A O 1
ATOM 823 N N . ILE A 1 107 ? -13.624 0.603 7.687 1.00 93.00 107 ILE A N 1
ATOM 824 C CA . ILE A 1 107 ? -12.197 0.922 7.576 1.00 93.00 107 ILE A CA 1
ATOM 825 C C . ILE A 1 107 ? -11.400 -0.344 7.273 1.00 93.00 107 ILE A C 1
ATOM 827 O O . ILE A 1 107 ? -10.570 -0.314 6.375 1.00 93.00 107 ILE A O 1
ATOM 831 N N . GLU A 1 108 ? -11.687 -1.453 7.953 1.00 93.38 108 GLU A N 1
ATOM 832 C CA . GLU A 1 108 ? -11.040 -2.742 7.706 1.00 93.38 108 GLU A CA 1
ATOM 833 C C . GLU A 1 108 ? -11.234 -3.205 6.259 1.00 93.38 108 GLU A C 1
ATOM 835 O O . GLU A 1 108 ? -10.254 -3.472 5.562 1.00 93.38 108 GLU A O 1
ATOM 840 N N . LYS A 1 109 ? -12.478 -3.175 5.763 1.00 95.06 109 LYS A N 1
ATOM 841 C CA . LYS A 1 109 ? -12.780 -3.505 4.365 1.00 95.06 109 LYS A CA 1
ATOM 842 C C . LYS A 1 109 ? -12.016 -2.613 3.381 1.00 95.06 109 LYS A C 1
ATOM 844 O O . LYS A 1 109 ? -11.437 -3.105 2.417 1.00 95.06 109 LYS A O 1
ATOM 849 N N . ARG A 1 110 ? -12.001 -1.296 3.615 1.00 92.44 110 ARG A N 1
ATOM 850 C CA . ARG A 1 110 ? -11.281 -0.353 2.745 1.00 92.44 110 ARG A CA 1
ATOM 851 C C . ARG A 1 110 ? -9.773 -0.544 2.808 1.00 92.44 110 ARG A C 1
ATOM 853 O O . ARG A 1 110 ? -9.133 -0.466 1.773 1.00 92.44 110 ARG A O 1
ATOM 860 N N . ALA A 1 111 ? -9.209 -0.822 3.978 1.00 91.25 111 ALA A N 1
ATOM 861 C CA . ALA A 1 111 ? -7.782 -1.080 4.118 1.00 91.25 111 ALA A CA 1
ATOM 862 C C . ALA A 1 111 ? -7.357 -2.300 3.287 1.00 91.25 111 ALA A C 1
ATOM 864 O O . ALA A 1 111 ? -6.326 -2.260 2.622 1.00 91.25 111 ALA A O 1
ATOM 865 N N . GLU A 1 112 ? -8.169 -3.359 3.266 1.00 92.31 112 GLU A N 1
ATOM 866 C CA . GLU A 1 112 ? -7.916 -4.543 2.439 1.00 92.31 112 GLU A CA 1
ATOM 867 C C . GLU A 1 112 ? -8.037 -4.250 0.940 1.00 92.31 112 GLU A C 1
ATOM 869 O O . GLU A 1 112 ? -7.150 -4.616 0.165 1.00 92.31 112 GLU A O 1
ATOM 874 N N . GLU A 1 113 ? -9.097 -3.551 0.527 1.00 93.88 113 GLU A N 1
ATOM 875 C CA . GLU A 1 113 ? -9.292 -3.142 -0.867 1.00 93.88 113 GLU A CA 1
ATOM 876 C C . GLU A 1 113 ? -8.162 -2.222 -1.356 1.00 93.88 113 GLU A C 1
ATOM 878 O O . GLU A 1 113 ? -7.616 -2.426 -2.442 1.00 93.88 113 GLU A O 1
ATOM 883 N N . ASP A 1 114 ? -7.790 -1.224 -0.558 1.00 92.62 114 ASP A N 1
ATOM 884 C CA . ASP A 1 114 ? -6.775 -0.227 -0.889 1.00 92.62 114 ASP A CA 1
ATOM 885 C C . ASP A 1 114 ? -5.379 -0.856 -0.933 1.00 92.62 114 ASP A C 1
ATOM 887 O O . ASP A 1 114 ? -4.611 -0.587 -1.863 1.00 92.62 114 ASP A O 1
ATOM 891 N N . ALA A 1 115 ? -5.069 -1.756 0.006 1.00 90.62 115 ALA A N 1
ATOM 892 C CA . ALA A 1 115 ? -3.831 -2.526 -0.015 1.00 90.62 115 ALA A CA 1
ATOM 893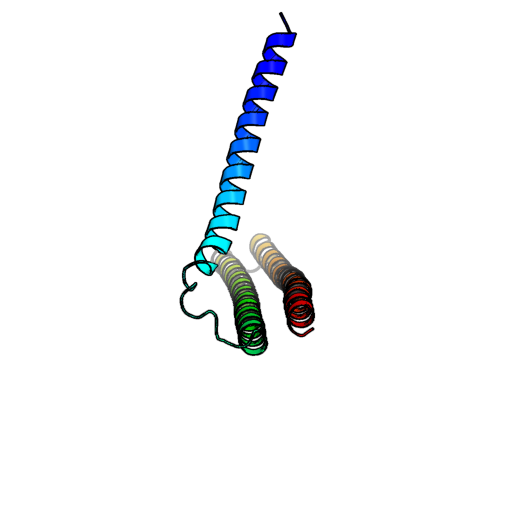 C C . ALA A 1 115 ? -3.754 -3.413 -1.262 1.00 90.62 115 ALA A C 1
ATOM 895 O O . ALA A 1 115 ? -2.739 -3.413 -1.958 1.00 90.62 115 ALA A O 1
ATOM 896 N N . ALA A 1 116 ? -4.837 -4.118 -1.606 1.00 94.38 116 ALA A N 1
ATOM 897 C CA . ALA A 1 116 ? -4.882 -4.951 -2.804 1.00 94.38 116 ALA A CA 1
ATOM 898 C C . ALA A 1 116 ? -4.708 -4.124 -4.089 1.00 94.38 116 ALA A C 1
ATOM 900 O O . ALA A 1 116 ? -3.956 -4.525 -4.979 1.00 94.38 116 ALA A O 1
ATOM 901 N N . ARG A 1 117 ? -5.359 -2.955 -4.191 1.00 92.56 117 ARG A N 1
ATOM 902 C CA . ARG A 1 117 ? -5.195 -2.050 -5.342 1.00 92.56 117 ARG A CA 1
ATOM 903 C C . ARG A 1 117 ? -3.768 -1.520 -5.451 1.00 92.56 117 ARG A C 1
ATOM 905 O O . ARG A 1 117 ? -3.204 -1.537 -6.540 1.00 92.56 117 ARG A O 1
ATOM 912 N N . THR A 1 118 ? -3.172 -1.103 -4.339 1.00 88.69 118 THR A N 1
ATOM 913 C CA . THR A 1 118 ? -1.802 -0.571 -4.334 1.00 88.69 118 THR A CA 1
ATOM 914 C C . THR A 1 118 ? -0.786 -1.657 -4.682 1.00 88.69 118 THR A C 1
ATOM 916 O O . THR A 1 118 ? 0.093 -1.428 -5.507 1.00 88.69 118 THR A O 1
ATOM 919 N N . LYS A 1 119 ? -0.945 -2.878 -4.155 1.00 89.50 119 LYS A N 1
ATOM 920 C CA . LYS A 1 119 ? -0.084 -4.014 -4.520 1.00 89.50 119 LYS A CA 1
ATOM 921 C C . LYS A 1 119 ? -0.147 -4.357 -6.007 1.00 89.50 119 LYS A C 1
ATOM 923 O O . LYS A 1 119 ? 0.887 -4.685 -6.578 1.00 89.50 119 LYS A O 1
ATOM 928 N N . ARG A 1 120 ? -1.323 -4.251 -6.638 1.00 90.12 120 ARG A N 1
ATOM 929 C CA . ARG A 1 120 ? -1.454 -4.426 -8.095 1.00 90.12 120 ARG A CA 1
ATOM 930 C C . ARG A 1 120 ? -0.686 -3.357 -8.864 1.00 90.12 120 ARG A C 1
ATOM 932 O O . ARG A 1 120 ? 0.057 -3.699 -9.769 1.00 90.12 120 ARG A O 1
ATOM 939 N N . ALA A 1 121 ? -0.785 -2.092 -8.455 1.00 88.75 121 ALA A N 1
ATOM 940 C CA . ALA A 1 121 ? -0.008 -1.018 -9.079 1.00 88.75 121 ALA A CA 1
ATOM 941 C C . ALA A 1 121 ? 1.514 -1.234 -8.933 1.00 88.75 121 ALA A C 1
ATOM 943 O O . ALA A 1 121 ? 2.277 -0.934 -9.854 1.00 88.75 121 ALA A O 1
ATOM 944 N N . VAL A 1 122 ? 1.956 -1.792 -7.799 1.00 86.62 122 VAL A N 1
ATOM 945 C CA . VAL A 1 122 ? 3.352 -2.214 -7.596 1.00 86.62 122 VAL A CA 1
ATOM 946 C C . VAL A 1 122 ? 3.738 -3.335 -8.567 1.00 86.62 122 VAL A C 1
ATOM 948 O O . VAL A 1 122 ? 4.799 -3.254 -9.181 1.00 86.62 122 VAL A O 1
ATOM 951 N N . ASP A 1 123 ? 2.884 -4.344 -8.759 1.00 88.50 123 ASP A N 1
ATOM 952 C CA . ASP A 1 123 ? 3.126 -5.429 -9.723 1.00 88.50 123 ASP A CA 1
ATOM 953 C C . ASP A 1 123 ? 3.186 -4.937 -11.174 1.00 88.50 123 ASP A C 1
ATOM 955 O O . ASP A 1 123 ? 4.080 -5.330 -11.924 1.00 88.50 123 ASP A O 1
ATOM 959 N N . ASP A 1 124 ? 2.287 -4.035 -11.565 1.00 90.25 124 ASP A N 1
ATOM 960 C CA . ASP A 1 124 ? 2.291 -3.442 -12.904 1.00 90.25 124 ASP A CA 1
ATOM 961 C C . ASP A 1 124 ? 3.588 -2.659 -13.149 1.00 90.25 124 ASP A C 1
ATOM 963 O O . ASP A 1 124 ? 4.235 -2.804 -14.189 1.00 90.25 124 ASP A O 1
ATOM 967 N N . THR A 1 125 ? 4.021 -1.883 -12.152 1.00 83.94 125 THR A N 1
ATOM 968 C CA . THR A 1 125 ? 5.284 -1.134 -12.210 1.00 83.94 125 THR A CA 1
ATOM 969 C C . THR A 1 125 ? 6.484 -2.074 -12.291 1.00 83.94 125 THR A C 1
ATOM 971 O O . THR A 1 125 ? 7.392 -1.843 -13.091 1.00 83.94 125 THR A O 1
ATOM 974 N N . LYS A 1 126 ? 6.473 -3.168 -11.520 1.00 87.44 126 LYS A N 1
ATOM 975 C CA . LYS A 1 126 ? 7.507 -4.205 -11.574 1.00 87.44 126 LYS A CA 1
ATOM 976 C C . LYS A 1 126 ? 7.648 -4.779 -12.978 1.00 87.44 126 LYS A C 1
ATOM 978 O O . LYS A 1 126 ? 8.766 -4.866 -13.474 1.00 87.44 126 LYS A O 1
ATOM 983 N N . ASN A 1 127 ? 6.540 -5.115 -13.635 1.00 85.69 127 ASN A N 1
ATOM 984 C CA . ASN A 1 127 ? 6.571 -5.651 -14.996 1.00 85.69 127 ASN A CA 1
ATOM 985 C C . ASN A 1 127 ? 7.174 -4.650 -15.993 1.00 85.69 127 ASN A C 1
ATOM 987 O O . ASN A 1 127 ? 7.991 -5.028 -16.828 1.00 85.69 127 ASN A O 1
ATOM 991 N N . VAL A 1 128 ? 6.822 -3.364 -15.887 1.00 87.50 128 VAL A N 1
ATOM 992 C CA . VAL A 1 128 ? 7.390 -2.309 -16.746 1.00 87.50 128 VAL A CA 1
ATOM 993 C C . VAL A 1 128 ? 8.899 -2.167 -16.533 1.00 87.50 128 VAL A C 1
ATOM 995 O O . VAL A 1 128 ? 9.644 -2.072 -17.508 1.00 87.50 128 VAL A O 1
ATOM 998 N N . VAL A 1 129 ? 9.360 -2.183 -15.280 1.00 76.88 129 VAL A N 1
ATOM 999 C CA . VAL A 1 129 ? 10.790 -2.081 -14.953 1.00 76.88 129 VAL A CA 1
ATOM 1000 C C . VAL A 1 129 ? 11.560 -3.322 -15.407 1.00 76.88 129 VAL A C 1
ATOM 1002 O O . VAL A 1 129 ? 12.615 -3.174 -16.019 1.00 76.88 129 VAL A O 1
ATOM 1005 N N . GLU A 1 130 ? 11.040 -4.532 -15.176 1.00 83.81 130 GLU A N 1
ATOM 1006 C CA . GLU A 1 130 ? 11.678 -5.766 -15.656 1.00 83.81 130 GLU A CA 1
ATOM 1007 C C . GLU 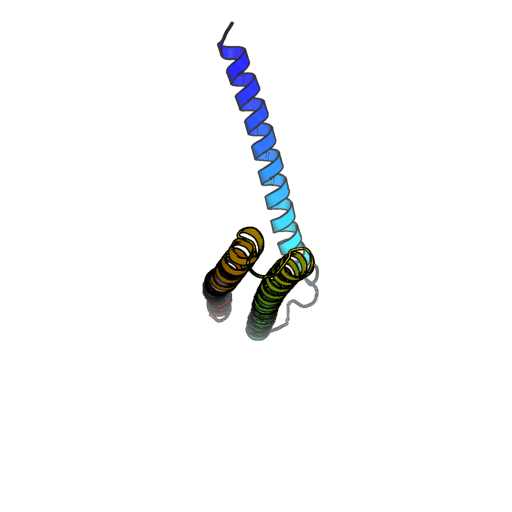A 1 130 ? 11.798 -5.774 -17.188 1.00 83.81 130 GLU A C 1
ATOM 1009 O O . GLU A 1 130 ? 12.876 -6.065 -17.702 1.00 83.81 130 GLU A O 1
ATOM 1014 N N . ASN A 1 131 ? 10.753 -5.352 -17.909 1.00 84.88 131 ASN A N 1
ATOM 1015 C CA . ASN A 1 131 ? 10.791 -5.226 -19.369 1.00 84.88 131 ASN A CA 1
ATOM 1016 C C . ASN A 1 131 ? 11.813 -4.182 -19.842 1.00 84.88 131 ASN A C 1
ATOM 1018 O O . ASN A 1 131 ? 12.497 -4.394 -20.840 1.00 84.88 131 ASN A O 1
ATOM 1022 N N . ALA A 1 132 ? 11.935 -3.049 -19.145 1.00 81.19 132 ALA A N 1
ATOM 1023 C CA . ALA A 1 132 ? 12.932 -2.035 -19.478 1.00 81.19 132 ALA A CA 1
ATOM 1024 C C . ALA A 1 132 ? 14.364 -2.569 -19.302 1.00 81.19 132 ALA A C 1
ATOM 1026 O O . ALA A 1 132 ? 15.21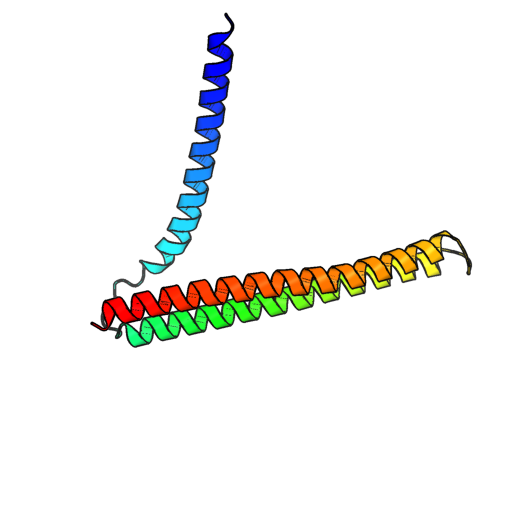1 -2.334 -20.163 1.00 81.19 132 ALA A O 1
ATOM 1027 N N . ILE A 1 133 ? 14.622 -3.319 -18.225 1.00 78.94 133 ILE A N 1
ATOM 1028 C CA . ILE A 1 133 ? 15.920 -3.962 -17.976 1.00 78.94 133 ILE A CA 1
ATOM 1029 C C . ILE A 1 133 ? 16.217 -5.019 -19.047 1.00 78.94 133 ILE A C 1
ATOM 1031 O O . ILE A 1 133 ? 17.332 -5.055 -19.565 1.00 78.94 133 ILE A O 1
ATOM 1035 N N . ASP A 1 134 ? 15.232 -5.846 -19.406 1.00 82.56 134 ASP A N 1
ATOM 1036 C CA . ASP A 1 134 ? 15.395 -6.881 -20.430 1.00 82.56 134 ASP A CA 1
ATOM 1037 C C . ASP A 1 134 ? 15.657 -6.258 -21.820 1.00 82.56 134 ASP A C 1
ATOM 1039 O O . ASP A 1 134 ? 16.589 -6.673 -22.503 1.00 82.56 134 ASP A O 1
ATOM 1043 N N . ASN A 1 135 ? 14.956 -5.179 -22.192 1.00 83.69 135 ASN A N 1
ATOM 1044 C CA . ASN A 1 135 ? 15.215 -4.442 -23.439 1.00 83.69 135 ASN A CA 1
ATOM 1045 C C . ASN A 1 135 ? 16.634 -3.851 -23.498 1.00 83.69 135 ASN A C 1
ATOM 1047 O O . ASN A 1 135 ? 17.276 -3.876 -24.548 1.00 83.69 135 ASN A O 1
ATOM 1051 N N . ILE A 1 136 ? 17.131 -3.307 -22.380 1.00 78.50 136 ILE A N 1
ATOM 1052 C CA . ILE A 1 136 ? 18.512 -2.813 -22.280 1.00 78.50 136 ILE A CA 1
ATOM 1053 C C . ILE A 1 136 ? 19.484 -3.981 -22.457 1.00 78.50 136 ILE A C 1
ATOM 1055 O O . ILE A 1 136 ? 20.410 -3.891 -23.259 1.00 78.50 136 ILE A O 1
ATOM 1059 N N . LYS A 1 137 ? 19.267 -5.092 -21.745 1.00 80.88 137 LYS A N 1
ATOM 1060 C CA . LYS A 1 137 ? 20.104 -6.290 -21.862 1.00 80.88 137 LYS A CA 1
ATOM 1061 C C . LYS A 1 137 ? 20.187 -6.773 -23.312 1.00 80.88 137 LYS A C 1
ATOM 1063 O O . LYS A 1 137 ? 21.294 -7.035 -23.776 1.00 80.88 137 LYS A O 1
ATOM 1068 N N . ASP A 1 138 ? 19.063 -6.860 -24.017 1.00 80.50 138 ASP A N 1
ATOM 1069 C CA . ASP A 1 138 ? 19.016 -7.326 -25.406 1.00 80.50 138 ASP A CA 1
ATOM 1070 C C . ASP A 1 138 ? 19.736 -6.367 -26.365 1.00 80.50 138 ASP A C 1
ATOM 1072 O O . ASP A 1 138 ? 20.482 -6.816 -27.235 1.00 80.50 138 ASP A O 1
ATOM 1076 N N . ALA A 1 139 ? 19.591 -5.052 -26.172 1.00 79.19 139 ALA A N 1
ATOM 1077 C CA . ALA A 1 139 ? 20.277 -4.043 -26.983 1.00 79.19 139 ALA A CA 1
ATOM 1078 C C . ALA A 1 139 ? 21.811 -4.072 -26.837 1.00 79.19 139 ALA A C 1
ATOM 1080 O O . ALA A 1 139 ? 22.510 -3.693 -27.771 1.00 79.19 139 ALA A O 1
ATOM 1081 N N . PHE A 1 140 ? 22.328 -4.510 -25.685 1.00 76.25 140 PHE A N 1
ATOM 1082 C CA . PHE A 1 140 ? 23.768 -4.614 -25.406 1.00 76.25 140 PHE A CA 1
ATOM 1083 C C . PHE A 1 140 ? 24.326 -6.047 -25.497 1.00 76.25 140 PHE A C 1
ATOM 1085 O O . PHE A 1 140 ? 25.510 -6.249 -25.227 1.00 76.25 140 PHE A O 1
ATOM 1092 N N . SER A 1 141 ? 23.487 -7.043 -25.803 1.00 68.88 141 SER A N 1
ATOM 1093 C CA . SER A 1 141 ? 23.902 -8.444 -26.007 1.00 68.88 141 SER A CA 1
ATOM 1094 C C . SER A 1 141 ? 23.941 -8.851 -27.490 1.00 68.88 141 SER A C 1
ATOM 1096 O O . SER A 1 141 ? 24.299 -9.991 -27.784 1.00 68.88 141 SER A O 1
ATOM 1098 N N . ASN A 1 142 ? 23.583 -7.931 -28.395 1.00 50.50 142 ASN A N 1
ATOM 1099 C CA . ASN A 1 142 ? 23.865 -7.965 -29.837 1.00 50.50 142 ASN A CA 1
ATOM 1100 C C . ASN A 1 142 ? 25.043 -7.042 -30.164 1.00 50.50 142 ASN A C 1
ATOM 1102 O O . ASN A 1 142 ? 25.718 -7.312 -31.181 1.00 50.50 142 ASN A O 1
#

Radius of gyration: 25.29 Å; chains: 1; bounding box: 62×58×58 Å

Sequence (142 aa):
MQRNYLMKRLSTVGRILATTFFCLSAIAFAWQGAFFFDSSAMAAPTSSLATTAKQSAREGFGDAKEFIDDAKQQVKETANKNASRVDRATDNNSPIEGKAKRDRDRIEKRAEEDAARTKRAVDDTKNVVENAIDNIKDAFSN

Secondary structure (DSSP, 8-state):
--HHHHHHHHHHHHHHHHHHHHHHHHHHHHHHHTTSTTTT-TTS-HHHHHHHHHHHHHHHHHHHHHHHHHHHHHHHHHHHHHHHHHHHHS-TT-HHHHHHHHHHHHHHHHHHHHHHHHHHHHHHHHHHHHHHHHHHHHHTT-

Foldseek 3Di:
DPPVVVVVVVVVVVVVVVVVVVVVVVVVVVVVVVVPPPPPPVPDQLVVVLVVQLVVLVVVLVVVLVVLVVVLVVQLVVLVVQLVVQVVVDDPPDPSSVVSVVVSVVSNVVSVVVSVVVNVVSVVVSVVSNVVSVVVNVVRVD